Protein AF-A0A7V9JWS2-F1 (afdb_monomer_lite)

Radius of gyration: 17.16 Å; chains: 1; bounding box: 42×22×53 Å

pLDDT: mean 90.38, std 9.6, range [40.81, 97.94]

Structure (mmCIF, N/CA/C/O backbone):
data_AF-A0A7V9JWS2-F1
#
_entry.id   AF-A0A7V9JWS2-F1
#
loop_
_atom_site.group_PDB
_atom_site.id
_atom_site.type_symbol
_atom_site.label_atom_id
_atom_site.label_alt_id
_atom_site.label_comp_id
_atom_site.label_asym_id
_atom_site.label_entity_id
_atom_site.label_seq_id
_atom_site.pdbx_PDB_ins_code
_atom_site.Cartn_x
_atom_site.Cartn_y
_atom_site.Cartn_z
_atom_site.occupancy
_atom_site.B_iso_or_equiv
_atom_site.auth_seq_id
_atom_site.auth_comp_id
_atom_site.auth_asym_id
_atom_site.auth_atom_id
_atom_site.pdbx_PDB_model_num
ATOM 1 N N . MET A 1 1 ? -24.298 -7.849 21.332 1.00 43.19 1 MET A N 1
ATOM 2 C CA . MET A 1 1 ? -24.227 -8.763 20.167 1.00 43.19 1 MET A CA 1
ATOM 3 C C . MET A 1 1 ? -22.832 -9.394 20.109 1.00 43.19 1 MET A C 1
ATOM 5 O O . MET A 1 1 ? -21.898 -8.708 19.721 1.00 43.19 1 MET A O 1
ATOM 9 N N . PRO A 1 2 ? -22.657 -10.653 20.548 1.00 40.81 2 PRO A N 1
ATOM 10 C CA . PRO A 1 2 ? -21.345 -11.284 20.757 1.00 40.81 2 PRO A CA 1
ATOM 11 C C . PRO A 1 2 ? -20.728 -11.960 19.509 1.00 40.81 2 PRO A C 1
ATOM 13 O O . PRO A 1 2 ? -19.781 -12.727 19.641 1.00 40.81 2 PRO A O 1
ATOM 16 N N . HIS A 1 3 ? -21.230 -11.701 18.294 1.00 44.44 3 HIS A N 1
ATOM 17 C CA . HIS A 1 3 ? -20.898 -12.507 17.104 1.00 44.44 3 HIS A CA 1
ATOM 18 C C . HIS A 1 3 ? -19.602 -12.110 16.358 1.00 44.44 3 HIS A C 1
ATOM 20 O O . HIS A 1 3 ? -19.184 -12.823 15.457 1.00 44.44 3 HIS A O 1
ATOM 26 N N . ASN A 1 4 ? -18.923 -11.020 16.737 1.00 62.22 4 ASN A N 1
ATOM 27 C CA . ASN A 1 4 ? -17.862 -10.420 15.907 1.00 62.22 4 ASN A CA 1
ATOM 28 C C . ASN A 1 4 ? -16.445 -10.425 16.493 1.00 62.22 4 ASN A C 1
ATOM 30 O O . ASN A 1 4 ? -15.599 -9.660 16.030 1.00 62.22 4 ASN A O 1
ATOM 34 N N . LYS A 1 5 ? -16.147 -11.288 17.474 1.00 66.94 5 LYS A N 1
ATOM 35 C CA . LYS A 1 5 ? -14.806 -11.332 18.092 1.00 66.94 5 LYS A CA 1
ATOM 36 C C . LYS A 1 5 ? -13.660 -11.535 17.092 1.00 66.94 5 LYS A C 1
ATOM 38 O O . LYS A 1 5 ? -12.559 -11.117 17.416 1.00 66.94 5 LYS A O 1
ATOM 43 N N . PHE A 1 6 ? -13.939 -12.120 15.921 1.00 82.50 6 PHE A N 1
ATOM 44 C CA . PHE A 1 6 ? -12.941 -12.467 14.904 1.00 82.50 6 PHE A CA 1
ATOM 45 C C . PHE A 1 6 ? -12.894 -11.543 13.674 1.00 82.50 6 PHE A C 1
ATOM 47 O O . PHE A 1 6 ? -12.111 -11.788 12.757 1.00 82.50 6 PHE A O 1
ATOM 54 N N . ILE A 1 7 ? -13.728 -10.497 13.595 1.00 88.06 7 ILE A N 1
ATOM 55 C CA . ILE A 1 7 ? -13.794 -9.671 12.374 1.00 88.06 7 ILE A CA 1
ATOM 56 C C . ILE A 1 7 ? -12.475 -8.965 12.086 1.00 88.06 7 ILE A C 1
ATOM 58 O O . ILE A 1 7 ? 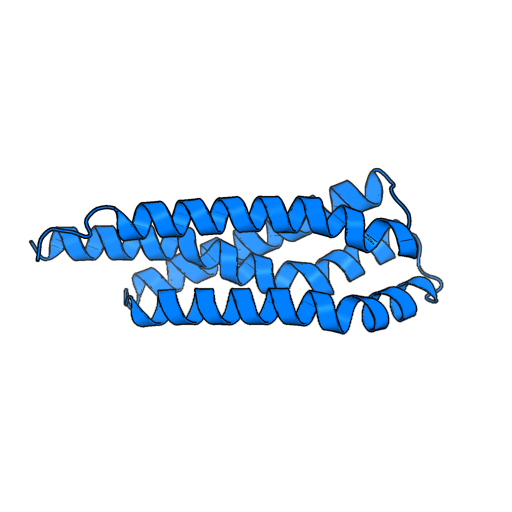-12.063 -8.892 10.928 1.00 88.06 7 ILE A O 1
ATOM 62 N N . LEU A 1 8 ? -11.819 -8.433 13.116 1.00 90.12 8 LEU A N 1
ATOM 63 C CA . LEU A 1 8 ? -10.563 -7.711 12.937 1.00 90.12 8 LEU A CA 1
ATOM 64 C C . LEU A 1 8 ? -9.455 -8.668 12.482 1.00 90.12 8 LEU A C 1
ATOM 66 O O . LEU A 1 8 ? -8.725 -8.332 11.555 1.00 90.12 8 LEU A O 1
ATOM 70 N N . GLU A 1 9 ? -9.376 -9.873 13.053 1.00 91.75 9 GLU A N 1
ATOM 71 C CA . GLU A 1 9 ? -8.423 -10.906 12.634 1.00 91.75 9 GLU A CA 1
ATOM 72 C C . GLU A 1 9 ? -8.646 -11.333 11.187 1.00 91.75 9 GLU A C 1
ATOM 74 O O . GLU A 1 9 ? -7.694 -11.366 10.411 1.00 91.75 9 GLU A O 1
ATOM 79 N N . ILE A 1 10 ? -9.897 -11.608 10.805 1.00 93.25 10 ILE A N 1
ATOM 80 C CA . ILE A 1 10 ? -10.243 -11.980 9.430 1.00 93.25 10 ILE A CA 1
ATOM 81 C C . ILE A 1 10 ? -9.898 -10.836 8.474 1.00 93.25 10 ILE A C 1
ATOM 83 O O . ILE A 1 10 ? -9.331 -11.075 7.413 1.00 93.25 10 ILE A O 1
ATOM 87 N N . THR A 1 11 ? -10.179 -9.589 8.855 1.00 93.12 11 THR A N 1
ATOM 88 C CA . THR A 1 11 ? -9.862 -8.412 8.034 1.00 93.12 11 THR A CA 1
ATOM 89 C C . THR A 1 11 ? -8.358 -8.283 7.806 1.00 93.12 11 THR A C 1
ATOM 91 O O . THR A 1 11 ? -7.925 -8.137 6.667 1.00 93.12 11 THR A O 1
ATOM 94 N N . VAL A 1 12 ? -7.548 -8.384 8.866 1.00 94.62 12 VAL A N 1
ATOM 95 C CA . VAL A 1 12 ? -6.081 -8.317 8.759 1.00 94.62 12 VAL A CA 1
ATOM 96 C C . VAL A 1 12 ? -5.542 -9.481 7.931 1.00 94.62 12 VAL A C 1
ATOM 98 O O . VAL A 1 12 ? -4.685 -9.271 7.076 1.00 94.62 12 VAL A O 1
ATOM 101 N N . PHE A 1 13 ? -6.073 -10.690 8.131 1.00 95.62 13 PHE A N 1
ATOM 102 C CA . PHE A 1 13 ? -5.693 -11.869 7.358 1.00 95.62 13 PHE A CA 1
ATOM 103 C C . PHE A 1 13 ? -5.981 -11.689 5.862 1.00 95.62 13 PHE A C 1
ATOM 105 O O . PHE A 1 13 ? -5.097 -11.900 5.034 1.00 95.62 13 PHE A O 1
ATOM 112 N N . VAL A 1 14 ? -7.189 -11.236 5.511 1.00 96.12 14 VAL A N 1
ATOM 113 C CA . VAL A 1 14 ? -7.581 -10.978 4.119 1.00 96.12 14 VAL A CA 1
ATOM 114 C C . VAL A 1 14 ? -6.737 -9.858 3.515 1.00 96.12 14 VAL A C 1
ATOM 116 O O . VAL A 1 14 ? -6.245 -10.017 2.403 1.00 96.12 14 VAL A O 1
ATOM 119 N N . CYS A 1 15 ? -6.498 -8.756 4.231 1.00 95.25 15 CYS A N 1
ATOM 120 C CA . CYS A 1 15 ? -5.617 -7.690 3.749 1.00 95.25 15 CYS A CA 1
ATOM 121 C C . CYS A 1 15 ? -4.181 -8.182 3.519 1.00 95.25 15 CYS A C 1
ATOM 123 O O . CYS A 1 15 ? -3.591 -7.844 2.497 1.00 95.25 15 CYS A O 1
ATOM 125 N N . GLY A 1 16 ? -3.639 -9.024 4.403 1.00 95.31 16 GLY A N 1
ATOM 126 C CA . GLY A 1 16 ? -2.330 -9.652 4.207 1.00 95.31 16 GLY A CA 1
ATOM 127 C C . GLY A 1 16 ? -2.290 -10.556 2.970 1.00 95.31 16 GLY A C 1
ATOM 128 O O . GLY A 1 16 ? -1.372 -10.453 2.158 1.00 95.31 16 GLY A O 1
ATOM 129 N N . ALA A 1 17 ? -3.319 -11.383 2.769 1.00 96.69 17 ALA A N 1
ATOM 130 C CA . ALA A 1 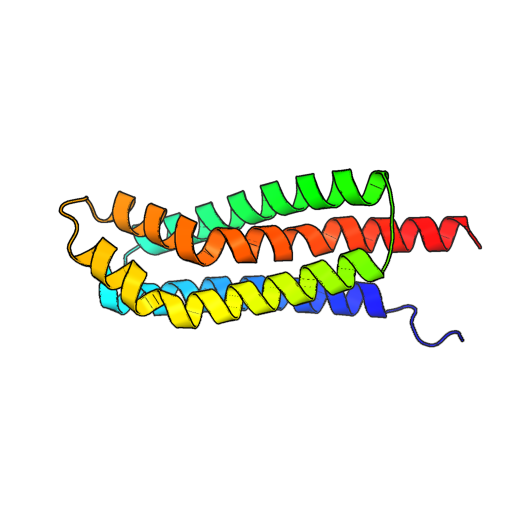17 ? -3.449 -12.207 1.568 1.00 96.69 17 ALA A CA 1
ATOM 131 C C . ALA A 1 17 ? -3.547 -11.352 0.291 1.00 96.69 17 ALA A C 1
ATOM 133 O O . ALA A 1 17 ? -2.912 -11.668 -0.714 1.00 96.69 17 ALA A O 1
ATOM 134 N N . LEU A 1 18 ? -4.288 -10.239 0.335 1.00 96.19 18 LEU A N 1
ATOM 135 C CA . LEU A 1 18 ? -4.397 -9.296 -0.779 1.00 96.19 18 LEU A CA 1
ATOM 136 C C . LEU A 1 18 ? -3.051 -8.663 -1.132 1.00 96.19 18 LEU A C 1
ATOM 138 O O . LEU A 1 18 ? -2.746 -8.561 -2.315 1.00 96.19 18 LEU A O 1
ATOM 142 N N . VAL A 1 19 ? -2.233 -8.284 -0.145 1.00 96.12 19 VAL A N 1
ATOM 143 C CA . VAL A 1 19 ? -0.873 -7.768 -0.389 1.00 96.12 19 VAL A CA 1
ATOM 144 C C . VAL A 1 19 ? -0.033 -8.798 -1.143 1.00 96.12 19 VAL A C 1
ATOM 146 O O . VAL A 1 19 ? 0.585 -8.456 -2.148 1.00 96.12 19 VAL A O 1
ATOM 149 N N . MET A 1 20 ? -0.061 -10.063 -0.717 1.00 96.44 20 MET A N 1
ATOM 150 C CA . MET A 1 20 ? 0.690 -11.135 -1.378 1.00 96.44 20 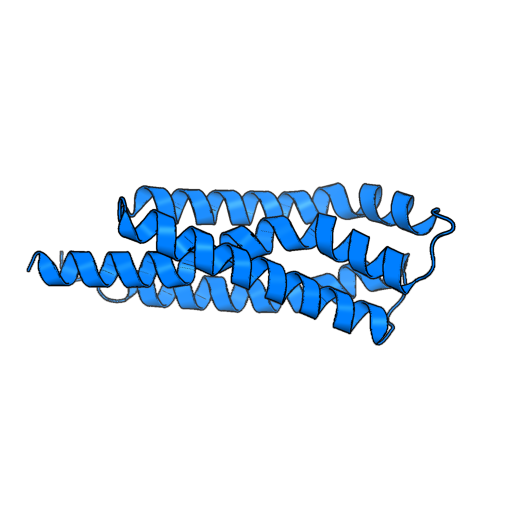MET A CA 1
ATOM 151 C C . MET A 1 20 ? 0.194 -11.390 -2.811 1.00 96.44 20 MET A C 1
ATOM 153 O O . MET A 1 20 ? 0.991 -11.534 -3.738 1.00 96.44 20 MET A O 1
ATOM 157 N N . ILE A 1 21 ? -1.125 -11.406 -3.025 1.00 96.06 21 ILE A N 1
ATOM 158 C CA . ILE A 1 21 ? -1.713 -11.530 -4.368 1.00 96.06 21 ILE A CA 1
ATOM 159 C C . ILE A 1 21 ? -1.298 -10.344 -5.242 1.00 96.06 21 ILE A C 1
ATOM 161 O O . ILE A 1 21 ? -0.960 -10.529 -6.414 1.00 96.06 21 ILE A O 1
ATOM 165 N N . TYR A 1 22 ? -1.311 -9.135 -4.683 1.00 94.88 22 TYR A N 1
ATOM 166 C CA . TYR A 1 22 ? -0.960 -7.908 -5.385 1.00 94.88 22 TYR A CA 1
ATOM 167 C C . TYR A 1 22 ? 0.511 -7.898 -5.805 1.00 94.88 22 TYR A C 1
ATOM 169 O O . TYR A 1 22 ? 0.821 -7.564 -6.946 1.00 94.88 22 TYR A O 1
ATOM 177 N N . GLU A 1 23 ? 1.402 -8.362 -4.932 1.00 94.19 23 GLU A N 1
ATOM 178 C CA . GLU A 1 23 ? 2.824 -8.540 -5.214 1.00 94.19 23 GLU A CA 1
ATOM 179 C C . GLU A 1 23 ? 3.065 -9.539 -6.356 1.00 94.19 23 GLU A C 1
ATOM 181 O O . GLU A 1 23 ? 3.695 -9.204 -7.362 1.00 94.19 23 GLU A O 1
ATOM 186 N N . ILE A 1 24 ? 2.501 -10.748 -6.259 1.00 93.44 24 ILE A N 1
ATOM 187 C CA . ILE A 1 24 ? 2.683 -11.797 -7.276 1.00 93.44 24 ILE A CA 1
ATOM 188 C C . ILE A 1 24 ? 2.089 -11.359 -8.619 1.00 93.44 24 ILE A C 1
ATOM 190 O O . ILE A 1 24 ? 2.714 -11.531 -9.668 1.00 93.44 24 ILE A O 1
ATOM 194 N N . THR A 1 25 ? 0.901 -10.753 -8.605 1.00 93.69 25 THR A N 1
ATOM 195 C CA . THR A 1 25 ? 0.246 -10.251 -9.821 1.00 93.69 25 THR A CA 1
ATOM 196 C C . THR A 1 25 ? 1.021 -9.081 -10.421 1.00 93.69 25 THR A C 1
ATOM 198 O O . THR A 1 25 ? 1.141 -8.986 -11.641 1.00 93.69 25 THR A O 1
ATOM 201 N N . GLY A 1 26 ? 1.616 -8.230 -9.584 1.00 91.56 26 GLY A N 1
ATOM 202 C CA . GLY A 1 26 ? 2.419 -7.093 -10.014 1.00 91.56 26 GLY A CA 1
ATOM 203 C C . GLY A 1 26 ? 3.603 -7.477 -10.885 1.00 91.56 26 GLY A C 1
ATOM 204 O O . GLY A 1 26 ? 3.822 -6.872 -11.933 1.00 91.56 26 GLY A O 1
ATOM 205 N N . THR A 1 27 ? 4.307 -8.553 -10.528 1.00 89.88 27 THR A N 1
ATOM 206 C CA . THR A 1 27 ? 5.410 -9.069 -11.358 1.00 89.88 27 THR A CA 1
ATOM 207 C C . THR A 1 27 ? 4.940 -9.476 -12.755 1.00 89.88 27 THR A C 1
ATOM 209 O O . THR A 1 27 ? 5.599 -9.178 -13.751 1.00 89.88 27 THR A O 1
ATOM 212 N N . ARG A 1 28 ? 3.756 -10.094 -12.846 1.00 90.31 28 ARG A N 1
ATOM 213 C CA . ARG A 1 28 ? 3.150 -10.510 -14.116 1.00 90.31 28 ARG A CA 1
ATOM 214 C C . ARG A 1 28 ? 2.666 -9.324 -14.943 1.00 90.31 28 ARG A C 1
ATOM 216 O O . ARG A 1 28 ? 2.755 -9.380 -16.163 1.00 90.31 28 ARG A O 1
ATOM 223 N N . LEU A 1 29 ? 2.192 -8.261 -14.292 1.00 90.69 29 LEU A N 1
ATOM 224 C CA . LEU A 1 29 ? 1.794 -7.014 -14.952 1.00 90.69 29 LEU A CA 1
ATOM 225 C C . LEU A 1 29 ? 2.996 -6.269 -15.551 1.00 90.69 29 LEU A C 1
ATOM 227 O O . LEU A 1 29 ? 2.873 -5.681 -16.620 1.00 90.69 29 LEU A O 1
ATOM 231 N N . LEU A 1 30 ? 4.157 -6.314 -14.891 1.00 88.88 30 LEU A N 1
ATOM 232 C CA . LEU A 1 30 ? 5.384 -5.654 -15.356 1.00 88.88 30 LEU A CA 1
ATOM 233 C C . LEU A 1 30 ? 6.101 -6.436 -16.467 1.00 88.88 30 LEU A C 1
ATOM 235 O O . LEU A 1 30 ? 6.682 -5.830 -17.369 1.00 88.88 30 LEU A O 1
ATOM 239 N N . SER A 1 31 ? 6.033 -7.770 -16.431 1.00 88.31 31 SER A N 1
ATOM 240 C CA . SER A 1 31 ? 6.739 -8.655 -17.365 1.00 88.31 31 SER A CA 1
ATOM 241 C C . SER A 1 31 ? 6.594 -8.307 -18.858 1.00 88.31 31 SER A C 1
ATOM 243 O O . SER A 1 31 ? 7.614 -8.360 -19.543 1.00 88.31 31 SER A O 1
ATOM 245 N N . PRO A 1 32 ? 5.409 -7.977 -19.412 1.00 87.06 32 PRO A N 1
ATOM 246 C CA . PRO A 1 32 ? 5.293 -7.684 -20.844 1.00 87.06 32 PRO A CA 1
ATOM 247 C C . PRO A 1 32 ? 5.935 -6.356 -21.278 1.00 87.06 32 PRO A C 1
ATOM 249 O O . PRO A 1 32 ? 6.258 -6.216 -22.452 1.00 87.06 32 PRO A O 1
ATOM 252 N N . TYR A 1 33 ? 6.149 -5.400 -20.368 1.00 86.94 33 TYR A N 1
ATOM 253 C CA . TYR A 1 33 ? 6.676 -4.068 -20.713 1.00 86.94 33 TYR A CA 1
ATOM 254 C C . TYR A 1 33 ? 8.181 -3.949 -20.499 1.00 86.94 33 TYR A C 1
ATOM 256 O O . TYR A 1 33 ? 8.883 -3.338 -21.298 1.00 86.94 33 TYR A O 1
ATOM 264 N N . ILE A 1 34 ? 8.676 -4.510 -19.396 1.00 84.06 34 ILE A N 1
ATOM 265 C CA . ILE A 1 34 ? 10.074 -4.369 -18.968 1.00 84.06 34 ILE A CA 1
ATOM 266 C C . ILE A 1 34 ? 10.783 -5.720 -18.786 1.00 84.06 34 ILE A C 1
ATOM 268 O O . ILE A 1 34 ? 11.971 -5.756 -18.482 1.00 84.06 34 ILE A O 1
ATOM 272 N N . GLY A 1 35 ? 10.093 -6.840 -19.020 1.00 83.75 35 GLY A N 1
ATOM 273 C CA . GLY A 1 35 ? 10.646 -8.190 -18.904 1.00 83.75 35 GLY A CA 1
ATOM 274 C C . GLY A 1 35 ? 10.545 -8.796 -17.500 1.00 83.75 35 GLY A C 1
ATOM 275 O O . GLY A 1 35 ? 10.210 -8.130 -16.521 1.00 83.75 35 GLY A O 1
ATOM 276 N N . ALA A 1 36 ? 10.852 -10.092 -17.402 1.00 82.69 36 ALA A N 1
ATOM 277 C CA . ALA A 1 36 ? 10.865 -10.861 -16.155 1.00 82.69 36 ALA A CA 1
ATOM 278 C C . ALA A 1 36 ? 12.306 -11.131 -15.692 1.00 82.69 36 ALA A C 1
ATOM 280 O O . ALA A 1 36 ? 12.809 -12.247 -15.796 1.00 82.69 36 ALA A O 1
ATOM 281 N N . SER A 1 37 ? 12.988 -10.090 -15.211 1.00 87.94 37 SER A N 1
ATOM 282 C CA . SER A 1 37 ? 14.344 -10.207 -14.657 1.00 87.94 37 SER A CA 1
ATOM 283 C C . SER A 1 37 ? 14.331 -10.233 -13.126 1.00 87.94 37 SER A C 1
ATOM 285 O O . SER A 1 37 ? 13.408 -9.711 -12.495 1.00 87.94 37 SER A O 1
ATOM 287 N N . THR A 1 38 ? 15.382 -10.787 -12.515 1.00 89.12 38 THR A N 1
ATOM 288 C CA . THR A 1 38 ? 15.571 -10.777 -11.055 1.00 89.12 38 THR A CA 1
ATOM 289 C C . THR A 1 38 ? 15.555 -9.355 -10.497 1.00 89.12 38 THR A C 1
ATOM 291 O O . THR A 1 38 ? 14.971 -9.138 -9.442 1.00 89.12 38 THR A O 1
ATOM 294 N N . TYR A 1 39 ? 16.084 -8.378 -11.242 1.00 89.31 39 TYR A N 1
ATOM 295 C CA . TYR A 1 39 ? 16.039 -6.954 -10.889 1.00 89.31 39 TYR A CA 1
ATOM 296 C C . TYR A 1 39 ? 14.61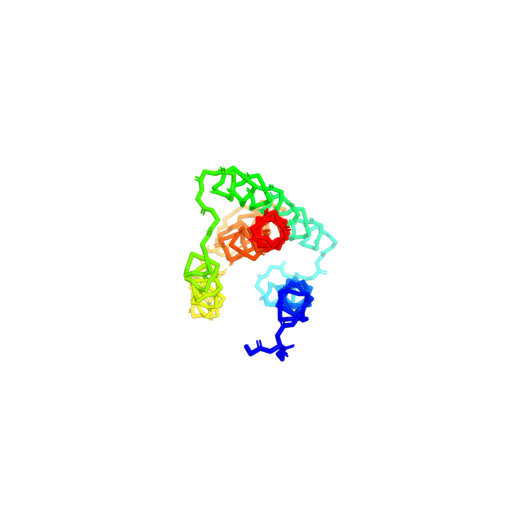6 -6.399 -10.765 1.00 89.31 39 TYR A C 1
ATOM 298 O O . TYR A 1 39 ? 14.337 -5.602 -9.869 1.00 89.31 39 TYR A O 1
ATOM 306 N N . VAL A 1 40 ? 13.699 -6.823 -11.641 1.00 91.00 40 VAL A N 1
ATOM 307 C CA . VAL A 1 40 ? 12.298 -6.375 -11.605 1.00 91.00 40 VAL A CA 1
ATOM 308 C C . VAL A 1 40 ? 11.620 -6.925 -10.358 1.00 91.00 40 VAL A C 1
ATOM 310 O O . VAL A 1 40 ? 10.921 -6.199 -9.652 1.00 91.00 40 VAL A O 1
ATOM 313 N N . TRP A 1 41 ? 11.869 -8.202 -10.063 1.00 92.31 41 TRP A N 1
ATOM 314 C CA . TRP A 1 41 ? 11.264 -8.864 -8.918 1.00 92.31 41 TRP A CA 1
ATOM 315 C C . TRP A 1 41 ? 11.764 -8.288 -7.591 1.00 92.31 41 TRP A C 1
ATOM 317 O O . TRP A 1 41 ? 10.954 -7.939 -6.736 1.00 92.31 41 TRP A O 1
ATOM 327 N N . THR A 1 42 ? 13.079 -8.098 -7.444 1.00 93.25 42 THR A N 1
ATOM 328 C CA . THR A 1 42 ? 13.669 -7.514 -6.231 1.00 93.25 42 THR A CA 1
ATOM 329 C C . THR A 1 42 ? 13.267 -6.055 -6.039 1.00 93.25 42 THR A C 1
ATOM 331 O O . THR A 1 42 ? 12.972 -5.661 -4.912 1.00 93.25 42 THR A O 1
ATOM 334 N N . SER A 1 43 ? 13.184 -5.267 -7.119 1.00 93.88 43 SER A N 1
ATOM 335 C CA . SER A 1 43 ? 12.692 -3.884 -7.055 1.00 93.88 43 SER A CA 1
ATOM 336 C C . SER A 1 43 ? 11.248 -3.830 -6.562 1.00 93.88 43 SER A C 1
ATOM 338 O O . SER A 1 43 ? 10.924 -3.028 -5.690 1.00 93.88 43 SER A O 1
ATOM 340 N N . LEU A 1 44 ? 10.382 -4.704 -7.083 1.00 94.81 44 LEU A N 1
ATOM 341 C CA . LEU A 1 44 ? 8.972 -4.739 -6.709 1.00 94.81 44 LEU A CA 1
ATOM 342 C C . LEU A 1 44 ? 8.779 -5.150 -5.244 1.00 94.81 44 LEU A C 1
ATOM 344 O O . LEU A 1 44 ? 8.088 -4.443 -4.511 1.00 94.81 44 LEU A O 1
ATOM 348 N N . ILE A 1 45 ? 9.446 -6.221 -4.799 1.00 95.25 45 ILE A N 1
ATOM 349 C CA . ILE A 1 45 ? 9.425 -6.656 -3.392 1.00 95.25 45 ILE A CA 1
ATOM 350 C C . ILE A 1 45 ? 9.939 -5.525 -2.491 1.00 95.25 45 ILE A C 1
ATOM 352 O O . ILE A 1 45 ? 9.292 -5.155 -1.513 1.00 95.25 45 ILE A O 1
ATOM 356 N N . GLY A 1 46 ? 11.086 -4.927 -2.836 1.00 96.56 46 GLY A N 1
ATOM 357 C CA . GLY A 1 46 ? 11.700 -3.856 -2.052 1.00 96.56 46 GLY A CA 1
ATOM 358 C C . GLY A 1 46 ? 10.784 -2.642 -1.891 1.00 96.56 46 GLY A C 1
ATOM 359 O O . GLY A 1 46 ? 10.625 -2.125 -0.786 1.00 96.56 46 GLY A O 1
ATOM 360 N N . VAL A 1 47 ? 10.122 -2.227 -2.972 1.00 97.19 47 VAL A N 1
ATOM 361 C CA . VAL A 1 47 ? 9.149 -1.130 -2.943 1.00 97.19 47 VAL A CA 1
ATOM 362 C C . VAL A 1 47 ? 7.921 -1.488 -2.111 1.00 97.19 47 VAL A C 1
ATOM 364 O O . VAL A 1 47 ? 7.482 -0.664 -1.311 1.00 97.19 47 VAL A O 1
ATOM 367 N N . ILE A 1 48 ? 7.367 -2.694 -2.261 1.00 96.81 48 ILE A N 1
ATOM 368 C CA . ILE A 1 48 ? 6.197 -3.122 -1.485 1.00 96.81 48 ILE A CA 1
ATOM 369 C C . ILE A 1 48 ? 6.539 -3.173 0.004 1.00 96.81 48 ILE A C 1
ATOM 371 O O . ILE A 1 48 ? 5.790 -2.628 0.808 1.00 96.81 48 ILE A O 1
ATOM 375 N N . LEU A 1 49 ? 7.687 -3.733 0.387 1.00 97.31 49 LEU A N 1
ATOM 376 C CA . LEU A 1 49 ? 8.132 -3.763 1.781 1.00 97.31 49 LEU A CA 1
ATOM 377 C C . LEU A 1 49 ? 8.364 -2.356 2.349 1.00 97.31 49 LEU A C 1
ATOM 379 O O . LEU A 1 49 ? 7.939 -2.070 3.470 1.00 97.31 49 LEU A O 1
ATOM 383 N N . ALA A 1 50 ? 8.985 -1.457 1.580 1.00 97.94 50 ALA A N 1
ATOM 384 C CA . ALA A 1 50 ? 9.171 -0.065 1.986 1.00 97.94 50 ALA A CA 1
ATOM 385 C C . ALA A 1 50 ? 7.825 0.660 2.165 1.00 97.94 50 ALA A C 1
ATOM 387 O O . ALA A 1 50 ? 7.613 1.350 3.164 1.00 97.94 50 ALA A O 1
ATOM 388 N N . ALA A 1 51 ? 6.890 0.454 1.235 1.00 97.56 51 ALA A N 1
ATOM 389 C CA . ALA A 1 51 ? 5.534 0.985 1.297 1.00 97.56 51 ALA A CA 1
ATOM 390 C C . ALA A 1 51 ? 4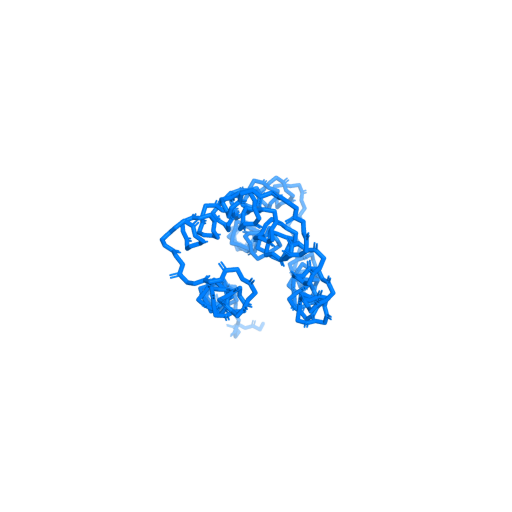.761 0.445 2.510 1.00 97.56 51 ALA A C 1
ATOM 392 O O . ALA A 1 51 ? 4.145 1.220 3.239 1.00 97.56 51 ALA A O 1
ATOM 393 N N . LEU A 1 52 ? 4.836 -0.861 2.776 1.00 97.44 52 LEU A N 1
ATOM 394 C CA . LEU A 1 52 ? 4.227 -1.482 3.952 1.00 97.44 52 LEU A CA 1
ATOM 395 C C . LEU A 1 52 ? 4.813 -0.917 5.243 1.00 97.44 52 LEU A C 1
ATOM 397 O O . LEU A 1 52 ? 4.053 -0.582 6.141 1.00 97.44 52 LEU A O 1
ATOM 401 N N . SER A 1 53 ? 6.136 -0.752 5.326 1.00 97.81 53 SER A N 1
ATOM 402 C CA . SER A 1 53 ? 6.807 -0.143 6.483 1.00 97.81 53 SER A CA 1
ATOM 403 C C . SER A 1 53 ? 6.290 1.273 6.760 1.00 97.81 53 SER A C 1
ATOM 405 O O . SER A 1 53 ? 5.922 1.606 7.891 1.00 97.81 53 SER A O 1
ATOM 407 N N . LEU A 1 54 ? 6.159 2.088 5.709 1.00 97.69 54 LEU A N 1
ATOM 408 C CA . LEU A 1 54 ? 5.564 3.420 5.800 1.00 97.69 54 LEU A CA 1
ATOM 409 C C . LEU A 1 54 ? 4.094 3.345 6.245 1.00 97.69 54 LEU A C 1
ATOM 411 O O . LEU A 1 54 ? 3.676 4.091 7.133 1.00 97.69 54 LEU A O 1
ATOM 415 N N . GLY A 1 55 ? 3.327 2.410 5.683 1.00 96.69 55 GLY A N 1
ATOM 416 C CA . GLY A 1 55 ? 1.953 2.114 6.082 1.00 96.69 55 GLY A CA 1
ATOM 417 C C . GLY A 1 55 ? 1.836 1.729 7.555 1.00 96.69 55 GLY A C 1
ATOM 418 O O . GLY A 1 55 ? 0.981 2.265 8.256 1.00 96.69 55 GLY A O 1
ATOM 419 N N . TYR A 1 56 ? 2.731 0.877 8.059 1.00 96.19 56 TYR A N 1
ATOM 420 C CA . TYR A 1 56 ? 2.759 0.456 9.457 1.00 96.19 56 TYR A CA 1
ATOM 421 C C . TYR A 1 56 ? 3.012 1.631 10.396 1.00 96.19 56 TYR A C 1
ATOM 423 O O . TYR A 1 56 ? 2.319 1.785 11.403 1.00 96.19 56 TYR A O 1
ATOM 431 N N . TRP A 1 57 ? 3.963 2.495 10.045 1.00 96.31 57 TRP A N 1
ATOM 432 C CA . TRP A 1 57 ? 4.261 3.690 10.824 1.00 96.31 57 TRP A CA 1
ATOM 433 C C . TRP A 1 57 ? 3.078 4.668 10.865 1.00 96.31 57 TRP A C 1
ATOM 435 O O . TRP A 1 57 ? 2.690 5.126 11.944 1.00 96.31 57 TRP A O 1
ATOM 445 N N . LEU A 1 58 ? 2.459 4.956 9.714 1.00 95.38 58 LEU A N 1
ATOM 446 C CA . LEU A 1 58 ? 1.280 5.826 9.641 1.00 95.38 58 LEU A CA 1
ATOM 447 C C . LEU A 1 58 ? 0.076 5.223 10.374 1.00 95.38 58 LEU A C 1
ATOM 449 O O . LEU A 1 58 ? -0.607 5.928 11.120 1.00 95.38 58 LEU A O 1
ATOM 453 N N . GLY A 1 59 ? -0.151 3.922 10.188 1.00 93.31 59 GLY A N 1
ATOM 454 C CA . GLY A 1 59 ? -1.197 3.139 10.837 1.00 93.31 59 GLY A CA 1
ATOM 455 C C . GLY A 1 59 ? -1.096 3.201 12.347 1.00 93.31 59 GLY A C 1
ATOM 456 O O . GLY A 1 59 ? -2.052 3.613 12.998 1.00 93.31 59 GLY A O 1
ATOM 457 N N . GLY A 1 60 ? 0.078 2.889 12.902 1.00 93.00 60 GLY A N 1
ATOM 458 C CA . GLY A 1 60 ? 0.326 2.971 14.341 1.00 93.00 60 GLY A CA 1
ATOM 459 C C . GLY A 1 60 ? 0.123 4.386 14.885 1.00 93.00 60 GLY A C 1
ATOM 460 O O . GLY A 1 60 ? -0.656 4.588 15.815 1.00 93.00 60 GLY A O 1
ATOM 461 N N . LYS A 1 61 ? 0.725 5.393 14.238 1.00 93.25 61 LYS A N 1
ATOM 462 C CA . LYS A 1 61 ? 0.645 6.792 14.687 1.00 93.25 61 LYS A CA 1
ATOM 463 C C . LYS A 1 61 ? -0.782 7.348 14.687 1.00 93.25 61 LYS A C 1
ATOM 465 O O . LYS A 1 61 ? -1.132 8.146 15.558 1.00 93.25 61 LYS A O 1
ATOM 470 N N . ILE A 1 62 ? -1.603 6.988 13.698 1.00 91.75 62 ILE A N 1
ATOM 471 C CA . ILE A 1 62 ? -3.001 7.442 13.617 1.00 91.75 62 ILE A CA 1
ATOM 472 C C . ILE A 1 62 ? -3.883 6.635 14.576 1.00 91.75 62 ILE A C 1
ATOM 474 O O . ILE A 1 62 ? -4.765 7.213 15.220 1.00 91.75 62 ILE A O 1
ATOM 478 N N . ALA A 1 63 ? -3.619 5.336 14.724 1.00 89.69 63 ALA A N 1
ATOM 479 C CA . ALA A 1 63 ? -4.322 4.478 15.669 1.00 89.69 63 ALA A CA 1
ATOM 480 C C . ALA A 1 63 ? -4.146 4.936 17.121 1.00 89.69 63 ALA A C 1
ATOM 482 O O . ALA A 1 63 ? -5.111 4.918 17.880 1.00 89.69 63 ALA A O 1
ATOM 483 N N . ASP A 1 64 ? -2.952 5.410 17.484 1.00 88.12 64 ASP A N 1
ATOM 484 C CA . ASP A 1 64 ? -2.663 5.936 18.821 1.00 88.12 64 ASP A CA 1
ATOM 485 C C . ASP A 1 64 ? -3.469 7.196 19.158 1.00 88.12 64 ASP A C 1
ATOM 487 O O . ASP A 1 64 ? -3.790 7.434 20.318 1.00 88.12 64 ASP A O 1
ATOM 491 N N . LYS A 1 65 ? -3.811 8.015 18.154 1.00 86.50 65 LYS A N 1
ATOM 492 C CA . LYS A 1 65 ? -4.567 9.255 18.373 1.00 86.50 65 LYS A CA 1
ATOM 493 C C . LYS A 1 65 ? -6.069 9.022 18.474 1.00 86.50 65 LYS A C 1
ATOM 495 O O . LYS A 1 65 ? -6.718 9.633 19.318 1.00 86.50 65 LYS A O 1
ATOM 500 N N . LYS A 1 66 ? -6.637 8.247 17.543 1.00 81.38 66 LYS A N 1
ATOM 501 C CA . LYS A 1 66 ? -8.089 8.032 17.419 1.00 81.38 66 LYS A CA 1
ATOM 502 C C . LYS A 1 66 ? -8.378 6.647 16.825 1.00 81.38 66 LYS A C 1
ATOM 504 O O . LYS A 1 66 ? -8.521 6.545 15.601 1.00 81.38 66 LYS A O 1
ATOM 509 N N . PRO A 1 67 ? -8.495 5.595 17.651 1.00 82.94 67 PRO A N 1
ATOM 510 C CA . PRO A 1 67 ? -8.930 4.286 17.181 1.00 82.94 67 PRO A CA 1
ATOM 511 C C . PRO A 1 67 ? -10.427 4.344 16.825 1.00 82.94 67 PRO A C 1
ATOM 513 O O . PRO A 1 67 ? -11.283 4.521 17.685 1.00 82.94 67 PRO A O 1
ATOM 516 N N . ASN A 1 68 ? -10.761 4.249 15.535 1.00 89.06 68 ASN A N 1
ATOM 517 C CA . ASN A 1 68 ? -12.135 4.275 15.032 1.00 89.06 68 ASN A CA 1
ATOM 518 C C . ASN A 1 68 ? -12.319 3.323 13.840 1.00 89.06 68 ASN A C 1
ATOM 520 O O . ASN A 1 68 ? -11.634 3.429 12.823 1.00 89.06 68 ASN A O 1
ATOM 524 N N . ILE A 1 69 ? -13.313 2.438 13.927 1.00 88.56 69 ILE A N 1
ATOM 525 C CA . ILE A 1 69 ? -13.631 1.462 12.877 1.00 88.56 69 ILE A CA 1
ATOM 526 C C . ILE A 1 69 ? -13.936 2.107 11.513 1.00 88.56 69 ILE A C 1
ATOM 528 O O . ILE A 1 69 ? -13.618 1.534 10.474 1.00 88.56 69 ILE A O 1
ATOM 532 N N . LYS A 1 70 ? -14.488 3.330 11.492 1.00 90.88 70 LYS A N 1
ATOM 533 C CA . LYS A 1 70 ? -14.783 4.067 10.252 1.00 90.88 70 LYS A CA 1
ATOM 534 C C . LYS A 1 70 ? -13.516 4.436 9.480 1.00 90.88 70 LYS A C 1
ATOM 536 O O . LYS A 1 70 ? -13.534 4.435 8.254 1.00 90.88 70 LYS A O 1
ATOM 541 N N . ILE A 1 71 ? -12.423 4.736 10.186 1.00 92.06 71 ILE A N 1
ATOM 542 C CA . ILE A 1 71 ? -11.132 5.046 9.557 1.00 92.06 71 ILE A CA 1
ATOM 543 C C . ILE A 1 71 ? -10.572 3.780 8.912 1.00 92.06 71 ILE A C 1
ATOM 545 O O . ILE A 1 71 ? -10.186 3.827 7.750 1.00 92.06 71 ILE A O 1
ATOM 549 N N . LEU A 1 72 ? -10.615 2.644 9.619 1.00 92.56 72 LEU A N 1
ATOM 550 C CA . LEU A 1 72 ? -10.194 1.351 9.071 1.00 92.56 72 LEU A CA 1
ATOM 551 C C . LEU A 1 72 ? -10.964 1.008 7.785 1.00 92.56 72 LEU A C 1
ATOM 553 O O . LEU A 1 72 ? -10.355 0.699 6.765 1.00 92.56 72 LEU A O 1
ATOM 557 N N . ALA A 1 73 ? -12.296 1.122 7.817 1.00 93.69 73 ALA A N 1
ATOM 558 C CA . ALA A 1 73 ? -13.143 0.849 6.658 1.00 93.69 73 ALA A CA 1
ATOM 559 C C . ALA A 1 73 ? -12.842 1.789 5.476 1.00 93.69 73 ALA A C 1
ATOM 561 O O . ALA A 1 73 ? -12.745 1.334 4.339 1.00 93.69 73 ALA A O 1
ATOM 562 N N . SER A 1 74 ? -12.642 3.085 5.743 1.00 94.56 74 SER A N 1
ATOM 563 C CA . SER A 1 74 ? -12.276 4.070 4.718 1.00 94.56 74 SER A CA 1
ATOM 564 C C . SER A 1 74 ? -10.917 3.764 4.082 1.00 94.56 74 SER A C 1
ATOM 566 O O . SER A 1 74 ? -10.782 3.814 2.863 1.00 94.56 74 SER A O 1
ATOM 568 N N . VAL A 1 75 ? -9.919 3.374 4.883 1.00 95.19 75 VAL A N 1
ATOM 569 C CA . VAL A 1 75 ? -8.588 3.002 4.378 1.00 95.19 75 VAL A CA 1
ATOM 570 C C . VAL A 1 75 ? -8.657 1.766 3.485 1.00 95.19 75 VAL A C 1
ATOM 572 O O . VAL A 1 75 ? -8.057 1.772 2.415 1.00 95.19 75 VAL A O 1
ATOM 575 N N . ILE A 1 76 ? -9.422 0.740 3.868 1.00 95.81 76 ILE A N 1
ATOM 576 C CA . ILE A 1 76 ? -9.615 -0.460 3.037 1.00 95.81 76 ILE A CA 1
ATOM 577 C C . ILE A 1 76 ? -10.334 -0.104 1.730 1.00 95.81 76 ILE A C 1
ATOM 579 O O . ILE A 1 76 ? -9.937 -0.569 0.661 1.00 95.81 76 ILE A O 1
ATOM 583 N N . PHE A 1 77 ? -11.357 0.751 1.793 1.00 97.00 77 PHE A N 1
ATOM 584 C CA . PHE A 1 77 ? -12.073 1.218 0.607 1.00 97.00 77 PHE A CA 1
ATOM 585 C C . PHE A 1 77 ? -11.151 1.986 -0.351 1.00 97.00 77 PHE A C 1
ATOM 587 O O . PHE A 1 77 ? -11.124 1.705 -1.549 1.00 97.00 77 PHE A O 1
ATOM 594 N N . LEU A 1 78 ? -10.337 2.903 0.179 1.00 97.00 78 LEU A N 1
ATOM 595 C CA . LEU A 1 78 ? -9.337 3.636 -0.596 1.00 97.00 78 LEU A CA 1
ATOM 596 C C . LEU A 1 78 ? -8.257 2.709 -1.163 1.00 97.00 78 LEU A C 1
ATOM 598 O O . LEU A 1 78 ? -7.874 2.876 -2.316 1.00 97.00 78 LEU A O 1
ATOM 602 N N . ALA A 1 79 ? -7.803 1.709 -0.403 1.00 96.00 79 ALA A N 1
ATOM 603 C CA . ALA A 1 79 ? -6.845 0.715 -0.881 1.00 96.00 79 ALA A CA 1
ATOM 604 C C . ALA A 1 79 ? -7.401 -0.059 -2.084 1.00 96.00 79 ALA A C 1
ATOM 606 O O . ALA A 1 79 ? -6.729 -0.158 -3.107 1.00 96.00 79 ALA A O 1
ATOM 607 N N . GLY A 1 80 ? -8.648 -0.536 -2.005 1.00 96.00 80 GLY A N 1
ATOM 608 C CA . GLY A 1 80 ? -9.322 -1.189 -3.130 1.00 96.00 80 GLY A CA 1
ATOM 609 C C . GLY A 1 80 ? -9.481 -0.265 -4.343 1.00 96.00 80 GLY A C 1
ATOM 610 O O . GLY A 1 80 ? -9.240 -0.682 -5.476 1.00 96.00 80 GLY A O 1
ATOM 611 N N . GLY A 1 81 ? -9.810 1.009 -4.106 1.00 96.88 81 GLY A N 1
ATOM 612 C CA . GLY A 1 81 ? -9.858 2.035 -5.147 1.00 96.88 81 GLY A CA 1
ATOM 613 C C . GLY A 1 81 ? -8.509 2.241 -5.840 1.00 96.88 81 GLY A C 1
ATOM 614 O O . GLY A 1 81 ? -8.457 2.271 -7.067 1.00 96.88 81 GLY A O 1
ATOM 615 N N . LEU A 1 82 ? -7.412 2.311 -5.079 1.00 95.75 82 LEU A N 1
ATOM 616 C CA . LEU A 1 82 ? -6.061 2.438 -5.628 1.00 95.75 82 LEU A CA 1
ATOM 617 C C . LEU A 1 82 ? -5.629 1.192 -6.403 1.00 95.75 82 LEU A C 1
ATOM 619 O O . LEU A 1 82 ? -5.071 1.340 -7.480 1.00 95.75 82 LEU A O 1
ATOM 623 N N . VAL A 1 83 ? -5.933 -0.017 -5.921 1.00 95.31 83 VAL A N 1
ATOM 624 C CA . VAL A 1 83 ? -5.654 -1.258 -6.670 1.00 95.31 83 VAL A CA 1
ATOM 625 C C . VAL A 1 83 ? -6.397 -1.269 -8.010 1.00 95.31 83 VAL A C 1
ATOM 627 O O . VAL A 1 83 ? -5.819 -1.613 -9.040 1.00 95.31 83 VAL A O 1
ATOM 630 N N . SER A 1 84 ? -7.667 -0.852 -8.020 1.00 94.81 84 SER A N 1
ATOM 631 C CA . SER A 1 84 ? -8.447 -0.712 -9.256 1.00 94.81 84 SER A CA 1
ATOM 632 C C . SER A 1 84 ? -7.837 0.339 -10.191 1.00 94.81 84 SER A C 1
ATOM 634 O O . SER A 1 84 ? -7.662 0.101 -11.387 1.00 94.81 84 SER A O 1
ATOM 636 N N . LEU A 1 85 ? -7.423 1.479 -9.631 1.00 94.19 85 LEU A N 1
ATOM 637 C CA . LEU A 1 85 ? -6.760 2.545 -10.372 1.00 94.19 85 LEU A CA 1
ATOM 638 C C . LEU A 1 85 ? -5.435 2.077 -10.991 1.00 94.19 85 LEU A C 1
ATOM 640 O O . LEU A 1 85 ? -5.150 2.421 -12.135 1.00 94.19 85 LEU A O 1
ATOM 644 N N . THR A 1 86 ? -4.665 1.238 -10.296 1.00 92.44 86 THR A N 1
ATOM 645 C CA . THR A 1 86 ? -3.442 0.634 -10.837 1.00 92.44 86 THR A CA 1
ATOM 646 C C . THR A 1 86 ? -3.727 -0.162 -12.104 1.00 92.44 86 THR A C 1
ATOM 648 O O . THR A 1 86 ? -2.995 -0.034 -13.081 1.00 92.44 86 THR A O 1
ATOM 651 N N . ILE A 1 87 ? -4.807 -0.946 -12.139 1.00 91.50 87 ILE A N 1
ATOM 652 C CA . ILE A 1 87 ? -5.174 -1.747 -13.317 1.00 91.50 87 ILE A CA 1
ATOM 653 C C . ILE A 1 87 ? -5.568 -0.860 -14.504 1.00 91.50 87 ILE A C 1
ATOM 655 O O . ILE A 1 87 ? -5.276 -1.230 -15.643 1.00 91.50 87 ILE A O 1
ATOM 659 N N . LEU A 1 88 ? -6.209 0.282 -14.247 1.00 92.81 88 LEU A N 1
ATOM 660 C CA . LEU A 1 88 ? -6.623 1.243 -15.274 1.00 92.81 88 LEU A CA 1
ATOM 661 C C . LEU A 1 88 ? -5.444 2.054 -15.823 1.00 92.81 88 LEU A C 1
ATOM 663 O O . LEU A 1 88 ? -5.378 2.313 -17.020 1.00 92.81 88 LEU A O 1
ATOM 667 N N . LEU A 1 89 ? -4.512 2.455 -14.956 1.00 92.00 89 LEU A N 1
ATOM 668 C CA . LEU A 1 89 ? -3.382 3.307 -15.331 1.00 92.00 89 LEU A CA 1
ATOM 669 C C . LEU A 1 89 ? -2.147 2.525 -15.788 1.00 92.00 89 LEU A C 1
ATOM 671 O O . LEU A 1 89 ? -1.241 3.137 -16.357 1.00 92.00 89 LEU A O 1
ATOM 675 N N . LYS A 1 90 ? -2.089 1.203 -15.559 1.00 91.69 90 LYS A N 1
ATOM 676 C CA . LYS A 1 90 ? -0.904 0.387 -15.877 1.00 91.69 90 LYS A CA 1
ATOM 677 C C . LYS A 1 90 ? -0.436 0.589 -17.315 1.00 91.69 90 LYS A C 1
ATOM 679 O O . LYS A 1 90 ? 0.755 0.755 -17.527 1.00 91.69 90 LYS A O 1
ATOM 684 N N . ASP A 1 91 ? -1.356 0.611 -18.279 1.00 90.44 91 ASP A N 1
ATOM 685 C CA . ASP A 1 91 ? -1.006 0.589 -19.699 1.00 90.44 91 ASP A CA 1
ATOM 686 C C . ASP A 1 91 ? -0.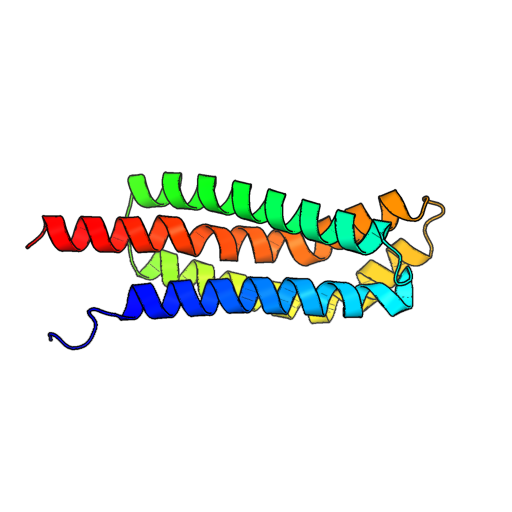356 1.918 -20.105 1.00 90.44 91 ASP A C 1
ATOM 688 O O . ASP A 1 91 ? 0.665 1.937 -20.789 1.00 90.44 91 ASP A O 1
ATOM 692 N N . ILE A 1 92 ? -0.898 3.029 -19.599 1.00 92.06 92 ILE A N 1
ATOM 693 C CA . ILE A 1 92 ? -0.391 4.391 -19.813 1.00 92.06 92 ILE A CA 1
ATOM 694 C C . ILE A 1 92 ? 0.962 4.588 -19.118 1.00 92.06 92 ILE A C 1
ATOM 696 O O . ILE A 1 92 ? 1.908 5.087 -19.718 1.00 92.06 92 ILE A O 1
ATOM 700 N N . ILE A 1 93 ? 1.071 4.191 -17.848 1.00 91.75 93 ILE A N 1
ATOM 701 C CA . ILE A 1 93 ? 2.293 4.399 -17.062 1.00 91.75 93 ILE A CA 1
ATOM 702 C C . ILE A 1 93 ? 3.425 3.506 -17.582 1.00 91.75 93 ILE A C 1
ATOM 704 O O . ILE A 1 93 ? 4.550 3.973 -17.751 1.00 91.75 93 ILE A O 1
ATOM 708 N N . LEU A 1 94 ? 3.149 2.229 -17.857 1.00 90.44 94 LEU A N 1
ATOM 709 C CA . LEU A 1 94 ? 4.175 1.280 -18.286 1.00 90.44 94 LEU A CA 1
ATOM 710 C C . LEU A 1 94 ? 4.645 1.540 -19.717 1.00 90.44 94 LEU A C 1
ATOM 712 O O . LEU A 1 94 ? 5.838 1.394 -19.962 1.00 90.44 94 LEU A O 1
ATOM 716 N N . SER A 1 95 ? 3.768 1.961 -20.638 1.00 89.50 95 SER A N 1
ATOM 717 C CA . SER A 1 95 ? 4.192 2.373 -21.988 1.00 89.50 95 SER A CA 1
ATOM 718 C C . SER A 1 95 ? 5.130 3.580 -21.937 1.00 89.50 95 SER A C 1
ATOM 720 O O . SER A 1 95 ? 6.224 3.524 -22.495 1.00 89.50 95 SER A O 1
ATOM 722 N N . PHE A 1 96 ? 4.778 4.613 -21.167 1.00 90.38 96 PHE A N 1
ATOM 723 C CA . PHE A 1 96 ? 5.626 5.792 -20.993 1.00 90.38 96 PHE A CA 1
ATOM 724 C C . PHE A 1 96 ? 6.995 5.449 -20.378 1.00 90.38 96 PHE A C 1
ATOM 726 O O . PHE A 1 96 ? 8.036 5.947 -20.807 1.00 90.38 96 PHE A O 1
ATOM 733 N N . ILE A 1 97 ? 7.020 4.554 -19.385 1.00 89.94 97 ILE A N 1
ATOM 734 C CA . ILE A 1 97 ? 8.270 4.077 -18.776 1.00 89.94 97 ILE A CA 1
ATOM 735 C C . ILE A 1 97 ? 9.072 3.208 -19.756 1.00 89.94 97 ILE A C 1
ATOM 737 O O . ILE A 1 97 ? 10.303 3.288 -19.774 1.00 89.94 97 ILE A O 1
ATOM 741 N N . ALA A 1 98 ? 8.410 2.386 -20.572 1.00 86.81 98 ALA A N 1
ATOM 742 C CA . ALA A 1 98 ? 9.064 1.528 -21.554 1.00 86.81 98 ALA A CA 1
ATOM 743 C C . ALA A 1 98 ? 9.801 2.350 -22.623 1.00 86.81 98 ALA A C 1
ATOM 745 O O . ALA A 1 98 ? 10.946 2.018 -22.936 1.00 86.81 98 ALA A O 1
ATOM 746 N N . GLU A 1 99 ? 9.203 3.450 -23.090 1.00 87.50 99 GLU A N 1
ATOM 747 C CA . GLU A 1 99 ? 9.788 4.379 -24.073 1.00 87.50 99 GLU A CA 1
ATOM 748 C C . GLU A 1 99 ? 10.949 5.223 -23.523 1.00 87.50 99 GLU A C 1
ATOM 750 O O . GLU A 1 99 ? 11.765 5.740 -24.286 1.00 87.50 99 GLU A O 1
ATOM 755 N N . SER A 1 100 ? 11.071 5.347 -22.199 1.00 88.31 100 SER A N 1
ATOM 756 C CA . SER A 1 100 ? 12.179 6.071 -21.574 1.00 88.31 100 SER A CA 1
ATOM 757 C C . SER A 1 100 ? 13.541 5.441 -21.906 1.00 88.31 100 SER A C 1
ATOM 759 O O . SER A 1 100 ? 13.685 4.221 -21.968 1.00 88.31 100 SER A O 1
ATOM 761 N N . SER A 1 101 ? 14.590 6.253 -22.036 1.00 87.19 101 SER A N 1
ATOM 762 C CA . SER A 1 101 ? 15.973 5.796 -22.255 1.00 87.19 101 SER A CA 1
ATOM 763 C C . SER A 1 101 ? 16.681 5.287 -20.986 1.00 87.19 101 SER A C 1
ATOM 765 O O . SER A 1 101 ? 17.863 4.952 -21.031 1.00 87.19 101 SER A O 1
ATOM 767 N N . ALA A 1 102 ? 15.982 5.217 -19.846 1.00 88.00 102 ALA A N 1
ATOM 768 C CA . ALA A 1 102 ? 16.538 4.738 -18.581 1.00 88.00 102 ALA A CA 1
ATOM 769 C C . ALA A 1 102 ? 16.931 3.245 -18.609 1.00 88.00 102 ALA A C 1
ATOM 771 O O . ALA A 1 102 ? 16.364 2.437 -19.349 1.00 88.00 102 ALA A O 1
ATOM 772 N N . ILE A 1 103 ? 17.868 2.860 -17.736 1.00 91.06 103 ILE A N 1
ATOM 773 C CA . ILE A 1 103 ? 18.225 1.451 -17.521 1.00 91.06 103 ILE A CA 1
ATOM 774 C C . ILE A 1 103 ? 17.074 0.673 -16.868 1.00 91.06 103 ILE A C 1
ATOM 776 O O . ILE A 1 103 ? 16.235 1.240 -16.162 1.00 91.06 103 ILE A O 1
ATOM 780 N N . LEU A 1 104 ? 17.066 -0.646 -17.075 1.00 88.62 104 LEU A N 1
ATOM 781 C CA . LEU A 1 104 ? 16.001 -1.544 -16.620 1.00 88.62 104 LEU A CA 1
ATOM 782 C C . LEU A 1 104 ? 15.712 -1.431 -15.115 1.00 88.62 104 LEU A C 1
ATOM 784 O O . LEU A 1 104 ? 14.552 -1.391 -14.721 1.00 88.62 104 LEU A O 1
ATOM 788 N N . GLU A 1 105 ? 16.755 -1.334 -14.293 1.00 90.38 105 GLU A N 1
ATOM 789 C CA . GLU A 1 105 ? 16.665 -1.251 -12.827 1.00 90.38 105 GLU A CA 1
ATOM 790 C C . GLU A 1 105 ? 15.865 -0.022 -12.369 1.00 90.38 105 GLU A C 1
ATOM 792 O O . GLU A 1 105 ? 14.978 -0.110 -11.517 1.00 90.38 105 GLU A O 1
ATOM 797 N N . ILE A 1 106 ? 16.137 1.131 -12.986 1.00 91.69 106 ILE A N 1
ATOM 798 C CA . ILE A 1 106 ? 15.444 2.387 -12.689 1.00 91.69 106 ILE A CA 1
ATOM 799 C C . ILE A 1 106 ? 14.001 2.317 -13.194 1.00 91.69 106 ILE A C 1
ATOM 801 O O . ILE A 1 106 ? 13.085 2.719 -12.478 1.00 91.69 106 ILE A O 1
ATOM 805 N N . LYS A 1 107 ? 13.775 1.753 -14.390 1.00 92.75 107 LYS A N 1
ATOM 806 C CA . LYS A 1 107 ? 12.422 1.542 -14.929 1.00 92.75 107 LYS A CA 1
ATOM 807 C C . LYS A 1 107 ? 11.577 0.679 -13.996 1.00 92.75 107 LYS A C 1
ATOM 809 O O . LYS A 1 107 ? 10.452 1.060 -13.677 1.00 92.75 107 LYS A O 1
ATOM 814 N N . SER A 1 108 ? 12.114 -0.450 -13.526 1.00 92.44 108 SER A N 1
ATOM 815 C CA . SER A 1 108 ? 11.391 -1.346 -12.621 1.00 92.44 108 SER A CA 1
ATOM 816 C C . SER A 1 108 ? 11.096 -0.701 -11.278 1.00 92.44 108 SER A C 1
ATOM 818 O O . SER A 1 108 ? 9.994 -0.866 -10.759 1.00 92.44 108 SER A O 1
ATOM 820 N N . LEU A 1 109 ? 12.043 0.064 -10.736 1.00 94.44 109 LEU A N 1
ATOM 821 C CA . LEU A 1 109 ? 11.859 0.758 -9.468 1.00 94.44 109 LEU A CA 1
ATOM 822 C C . LEU A 1 109 ? 10.783 1.842 -9.579 1.00 94.44 109 LEU A C 1
ATOM 824 O O . LEU A 1 109 ? 9.875 1.877 -8.752 1.00 94.44 109 LEU A O 1
ATOM 828 N N . ILE A 1 110 ? 10.829 2.683 -10.618 1.00 94.31 110 ILE A N 1
ATOM 829 C CA . ILE A 1 110 ? 9.834 3.743 -10.842 1.00 94.31 110 ILE A CA 1
ATOM 830 C C . ILE A 1 110 ? 8.447 3.146 -11.104 1.00 94.31 110 ILE A C 1
ATOM 832 O O . ILE A 1 110 ? 7.467 3.607 -10.520 1.00 94.31 110 ILE A O 1
ATOM 836 N N . ALA A 1 111 ? 8.353 2.100 -11.933 1.00 93.69 111 ALA A N 1
ATOM 837 C CA . ALA A 1 111 ? 7.088 1.420 -12.204 1.00 93.69 111 ALA A CA 1
ATOM 838 C C . ALA A 1 111 ? 6.489 0.824 -10.924 1.00 93.69 111 ALA A C 1
ATOM 840 O O . ALA A 1 111 ? 5.317 1.057 -10.626 1.00 93.69 111 ALA A O 1
ATOM 841 N N . ALA A 1 112 ? 7.299 0.107 -10.137 1.00 94.31 112 ALA A N 1
ATOM 842 C CA . ALA A 1 112 ? 6.872 -0.449 -8.859 1.00 94.31 112 ALA A CA 1
ATOM 843 C C . ALA A 1 112 ? 6.400 0.653 -7.895 1.00 94.31 112 ALA A C 1
ATOM 845 O O . ALA A 1 112 ? 5.351 0.531 -7.260 1.00 94.31 112 ALA A O 1
ATOM 846 N N . LEU A 1 113 ? 7.149 1.755 -7.815 1.00 95.62 113 LEU A N 1
ATOM 847 C CA . LEU A 1 113 ? 6.874 2.860 -6.903 1.00 95.62 113 LEU A CA 1
ATOM 848 C C . LEU A 1 113 ? 5.593 3.615 -7.264 1.00 95.62 113 LEU A C 1
ATOM 850 O O . LEU A 1 113 ? 4.801 3.917 -6.378 1.00 95.62 113 LEU A O 1
ATOM 854 N N . LEU A 1 114 ? 5.349 3.881 -8.546 1.00 94.75 114 LEU A N 1
ATOM 855 C CA . LEU A 1 114 ? 4.148 4.595 -8.983 1.00 94.75 114 LEU A CA 1
ATOM 856 C C . LEU A 1 114 ? 2.887 3.729 -8.914 1.00 94.75 114 LEU A C 1
ATOM 858 O O . LEU A 1 114 ? 1.837 4.210 -8.494 1.00 94.75 114 LEU A O 1
ATOM 862 N N . LEU A 1 115 ? 2.979 2.460 -9.318 1.00 93.88 115 LEU A N 1
ATOM 863 C CA . LEU A 1 115 ? 1.810 1.590 -9.467 1.00 93.88 115 LEU A CA 1
ATOM 864 C C . LEU A 1 115 ? 1.457 0.829 -8.183 1.00 93.88 115 LEU A C 1
ATOM 866 O O . LEU A 1 115 ? 0.278 0.636 -7.886 1.00 93.88 115 LEU A O 1
ATOM 870 N N . PHE A 1 116 ? 2.451 0.381 -7.412 1.00 95.44 116 PHE A N 1
ATOM 871 C CA . PHE A 1 116 ? 2.226 -0.551 -6.300 1.00 95.44 116 PHE A CA 1
ATOM 872 C C . PHE A 1 116 ? 2.353 0.112 -4.935 1.00 95.44 116 PHE A C 1
ATOM 874 O O . PHE A 1 116 ? 1.584 -0.229 -4.035 1.00 95.44 116 PHE A O 1
ATOM 881 N N . ALA A 1 117 ? 3.251 1.087 -4.769 1.00 96.75 117 ALA A N 1
ATOM 882 C CA . ALA A 1 117 ? 3.468 1.706 -3.463 1.00 96.75 117 ALA A CA 1
ATOM 883 C C . ALA A 1 117 ? 2.202 2.346 -2.856 1.00 96.75 117 ALA A C 1
ATOM 885 O O . ALA A 1 117 ? 1.945 2.082 -1.682 1.00 96.75 117 ALA A O 1
ATOM 886 N N . PRO A 1 118 ? 1.367 3.118 -3.588 1.00 96.12 118 PRO A N 1
ATOM 887 C CA . PRO A 1 118 ? 0.222 3.803 -2.983 1.00 96.12 118 PRO A CA 1
ATOM 888 C C . PRO A 1 118 ? -0.781 2.840 -2.334 1.00 96.12 118 PRO A C 1
ATOM 890 O O . PRO A 1 118 ? -1.182 3.032 -1.185 1.00 96.12 118 PRO A O 1
ATOM 893 N N . ALA A 1 119 ? -1.146 1.770 -3.045 1.00 95.94 119 ALA A N 1
ATOM 894 C CA . ALA A 1 119 ? -2.039 0.740 -2.525 1.00 95.94 119 ALA A CA 1
ATOM 895 C C . ALA A 1 119 ? -1.390 -0.037 -1.367 1.00 95.94 119 ALA A C 1
ATOM 897 O O . ALA A 1 119 ? -2.031 -0.246 -0.336 1.00 95.94 119 ALA A O 1
ATOM 898 N N . SER A 1 120 ? -0.109 -0.404 -1.492 1.00 96.81 120 SER A N 1
ATOM 899 C CA . SER A 1 120 ? 0.617 -1.142 -0.452 1.00 96.81 120 SER A CA 1
ATOM 900 C C . SER A 1 120 ? 0.779 -0.348 0.846 1.00 96.81 120 SER A C 1
ATOM 902 O O . SER A 1 120 ? 0.670 -0.934 1.918 1.00 96.81 120 SER A O 1
ATOM 904 N N . VAL A 1 121 ? 0.955 0.979 0.791 1.00 97.69 121 VAL A N 1
ATOM 905 C CA . VAL A 1 121 ? 0.961 1.832 1.997 1.00 97.69 121 VAL A CA 1
ATOM 906 C C . VAL A 1 121 ? -0.372 1.721 2.742 1.00 97.69 121 VAL A C 1
ATOM 908 O O . VAL A 1 121 ? -0.388 1.521 3.959 1.00 97.69 121 VAL A O 1
ATOM 911 N N . LEU A 1 122 ? -1.499 1.827 2.030 1.00 96.81 122 LEU A N 1
ATOM 912 C CA . LEU A 1 122 ? -2.824 1.745 2.651 1.00 96.81 122 LEU A CA 1
ATOM 913 C C . LEU A 1 122 ? -3.146 0.339 3.166 1.00 96.81 122 LEU A C 1
ATOM 915 O O . LEU A 1 122 ? -3.762 0.205 4.218 1.00 96.81 122 LEU A O 1
ATOM 919 N N . LEU A 1 123 ? -2.707 -0.711 2.472 1.00 95.69 123 LEU A N 1
ATOM 920 C CA . LEU A 1 123 ? -2.859 -2.080 2.965 1.00 95.69 123 LEU A CA 1
ATOM 921 C C . LEU A 1 123 ? -1.988 -2.334 4.205 1.00 95.69 123 LEU A C 1
ATOM 923 O O . LEU A 1 123 ? -2.457 -2.946 5.161 1.00 95.69 123 LEU A O 1
ATOM 927 N N . GLY A 1 124 ? -0.762 -1.799 4.243 1.00 95.88 124 GLY A N 1
ATOM 928 C CA . GLY A 1 124 ? 0.113 -1.867 5.417 1.00 95.88 124 GLY A CA 1
ATOM 929 C C . GLY A 1 124 ? -0.488 -1.168 6.638 1.00 95.88 124 GLY A C 1
ATOM 930 O O . GLY A 1 124 ? -0.402 -1.672 7.752 1.00 95.88 124 GLY A O 1
ATOM 931 N N . PHE A 1 125 ? -1.191 -0.053 6.440 1.00 96.00 125 PHE A N 1
ATOM 932 C CA . PHE A 1 125 ? -1.869 0.681 7.514 1.00 96.00 125 PHE A CA 1
ATOM 933 C C . PHE A 1 125 ? -2.834 -0.186 8.348 1.00 96.00 125 PHE A C 1
ATOM 935 O O . PHE A 1 125 ? -2.979 0.032 9.553 1.00 96.00 125 PHE A O 1
ATOM 942 N N . VAL A 1 126 ? -3.487 -1.175 7.727 1.00 95.06 126 VAL A N 1
ATOM 943 C CA . VAL A 1 126 ? -4.572 -1.974 8.323 1.00 95.06 126 VAL A CA 1
ATOM 944 C C . VAL A 1 126 ? -4.124 -2.741 9.569 1.00 95.06 126 VAL A C 1
ATOM 946 O O . VAL A 1 126 ? -4.833 -2.730 10.577 1.00 95.06 126 VAL A O 1
ATOM 949 N N . THR A 1 127 ? -2.950 -3.375 9.535 1.00 93.75 127 THR A N 1
ATOM 950 C CA . THR A 1 127 ? -2.486 -4.291 10.591 1.00 93.75 127 THR A CA 1
ATOM 951 C C . THR A 1 127 ? -2.325 -3.616 11.961 1.00 93.75 127 THR A C 1
ATOM 953 O O . THR A 1 127 ? -3.021 -4.017 12.898 1.00 93.75 127 THR A O 1
ATOM 956 N N . PRO A 1 128 ? -1.476 -2.581 12.137 1.00 94.19 128 PRO A N 1
ATOM 957 C CA . PRO A 1 128 ? -1.323 -1.930 13.440 1.00 94.19 128 PRO A CA 1
ATOM 958 C C . PRO A 1 128 ? -2.604 -1.217 13.888 1.00 94.19 128 PRO A C 1
ATOM 960 O O . PRO A 1 128 ? -2.893 -1.164 15.085 1.00 94.19 128 PRO A O 1
ATOM 963 N N . TYR A 1 129 ? -3.405 -0.713 12.944 1.00 93.81 129 TYR A N 1
ATOM 964 C CA . TYR A 1 129 ? -4.652 -0.025 13.258 1.00 93.81 129 TYR A CA 1
ATOM 965 C C . TYR A 1 129 ? -5.706 -0.976 13.840 1.00 93.81 129 TYR A C 1
ATOM 967 O O . TYR A 1 129 ? -6.328 -0.673 14.860 1.00 93.81 129 TYR A O 1
ATOM 975 N N . ALA A 1 130 ? -5.874 -2.157 13.236 1.00 92.81 130 ALA A N 1
ATOM 976 C CA . ALA A 1 130 ? -6.782 -3.192 13.724 1.00 92.81 130 ALA A CA 1
ATOM 977 C C . ALA A 1 130 ? -6.358 -3.737 15.099 1.00 92.81 130 ALA A C 1
ATOM 979 O O . ALA A 1 130 ? -7.208 -3.930 15.971 1.00 92.81 130 ALA A O 1
ATOM 980 N N . VAL A 1 131 ? -5.052 -3.923 15.327 1.00 92.19 131 VAL A N 1
ATOM 981 C CA . VAL A 1 131 ? -4.519 -4.345 16.634 1.00 92.19 131 VAL A CA 1
ATOM 982 C C . VAL A 1 131 ? -4.858 -3.318 17.715 1.00 92.19 131 VAL A C 1
ATOM 984 O O . VAL A 1 131 ? -5.396 -3.683 18.761 1.00 92.19 131 VAL A O 1
ATOM 987 N N . LYS A 1 132 ? -4.624 -2.025 17.458 1.00 90.31 132 LYS A N 1
ATOM 988 C CA . LYS A 1 132 ? -4.923 -0.964 18.431 1.00 90.31 132 LYS A CA 1
ATOM 989 C C . LYS A 1 132 ? -6.422 -0.832 18.715 1.00 90.31 132 LYS A C 1
ATOM 991 O O . LYS A 1 132 ? -6.806 -0.670 19.870 1.00 90.31 132 LYS A O 1
ATOM 996 N N . LEU A 1 133 ? -7.266 -0.947 17.685 1.00 89.81 133 LEU A N 1
ATOM 997 C CA . LEU A 1 133 ? -8.727 -0.982 17.831 1.00 89.81 133 LEU A CA 1
ATOM 998 C C . LEU A 1 133 ? -9.174 -2.101 18.777 1.00 89.81 133 LEU A C 1
ATOM 1000 O O . LEU A 1 133 ? -9.988 -1.867 19.669 1.00 89.81 133 LEU A O 1
ATOM 1004 N N . LYS A 1 134 ? -8.615 -3.305 18.606 1.00 88.88 134 LYS A N 1
ATOM 1005 C CA . LYS A 1 134 ? -8.919 -4.449 19.468 1.00 88.88 134 LYS A CA 1
ATOM 1006 C C . LYS A 1 134 ? -8.468 -4.208 20.909 1.00 88.88 134 LYS A C 1
ATOM 1008 O O . LYS A 1 134 ? -9.226 -4.493 21.826 1.00 88.88 134 LYS A O 1
ATOM 1013 N N . MET A 1 135 ? -7.268 -3.659 21.109 1.00 89.31 135 MET A N 1
ATOM 1014 C CA . MET A 1 135 ? -6.763 -3.329 22.447 1.00 89.31 135 MET A CA 1
ATOM 1015 C C . MET A 1 135 ? -7.632 -2.283 23.156 1.00 89.31 135 MET A C 1
ATOM 1017 O O . MET A 1 135 ? -7.938 -2.461 24.328 1.00 89.31 135 MET A O 1
ATOM 1021 N N . SER A 1 136 ? -8.068 -1.232 22.451 1.00 84.31 136 SER A N 1
ATOM 1022 C CA . SER A 1 136 ? -8.966 -0.213 23.018 1.00 84.31 136 SER A CA 1
ATOM 1023 C C . SER A 1 136 ? -10.300 -0.822 23.446 1.00 84.31 136 SER A C 1
ATOM 1025 O O . SER A 1 136 ? -10.744 -0.592 24.560 1.00 84.31 136 SER A O 1
ATOM 1027 N N . SER A 1 137 ? -10.893 -1.675 22.604 1.00 82.00 137 SER A N 1
ATOM 1028 C CA . SER A 1 137 ? -12.165 -2.336 22.921 1.00 82.00 137 SER A CA 1
ATOM 1029 C C . SER A 1 137 ? -12.088 -3.284 24.121 1.00 82.00 137 SER A C 1
ATOM 1031 O O . SER A 1 137 ? -13.128 -3.565 24.707 1.00 82.00 137 SER A O 1
ATOM 1033 N N . LEU A 1 138 ? -10.907 -3.826 24.436 1.00 80.69 138 LEU A N 1
ATOM 1034 C CA . LEU A 1 138 ? -10.688 -4.681 25.607 1.00 80.69 138 LEU A CA 1
ATOM 1035 C C . LEU A 1 138 ? -10.444 -3.871 26.886 1.00 80.69 138 LEU A C 1
ATOM 1037 O O . LEU A 1 138 ? -10.672 -4.390 27.968 1.00 80.69 138 LEU A O 1
ATOM 1041 N N . ALA A 1 139 ? -9.955 -2.634 26.772 1.00 76.44 139 ALA A N 1
ATOM 1042 C CA . ALA A 1 139 ? -9.781 -1.738 27.915 1.00 76.44 139 ALA A CA 1
ATOM 1043 C C . ALA A 1 139 ? -11.115 -1.129 28.387 1.00 76.44 139 ALA A C 1
ATOM 1045 O O . ALA A 1 139 ? -11.235 -0.758 29.550 1.00 76.44 139 ALA A O 1
ATOM 1046 N N . ASP A 1 140 ? -12.103 -1.043 27.489 1.00 63.78 140 ASP A N 1
ATOM 1047 C CA . ASP A 1 140 ? -13.448 -0.522 27.766 1.00 63.78 140 ASP A CA 1
ATOM 1048 C C . ASP A 1 140 ? -14.415 -1.575 28.369 1.00 63.78 140 ASP A C 1
ATOM 1050 O O . ASP A 1 140 ? -15.571 -1.250 28.649 1.00 63.78 140 ASP A O 1
ATOM 1054 N N . THR A 1 141 ? -13.976 -2.830 28.548 1.00 54.16 141 THR A N 1
ATOM 1055 C CA . THR A 1 141 ? -14.745 -3.942 29.157 1.00 54.16 141 THR A CA 1
ATOM 1056 C C . THR A 1 141 ? -14.167 -4.367 30.492 1.00 54.16 141 THR A C 1
ATOM 1058 O O . THR A 1 141 ? -14.968 -4.597 31.423 1.00 54.16 141 THR A O 1
#

Secondary structure (DSSP, 8-state):
--TTTTHHHHHHHHHHHHHHHHHHHHHHHHHHHH---HHHHHHHHHHHHHHHHHHHHHHHHHHHH---HHHHHHHHHHHHHHHHHHHHHHHHHHHHHHHS-S-HHHHHHHHHHHHTHHHHHHHHHHHHHHHHHHHHHHHT-

Foldseek 3Di:
DPPCPCVLVVLLVVLVVVLVVLLVVVLVLLCVQLHNDPLLSCLLVVLLVVLLVLLQVVLQVVLVVDQDPVVLVVLVVVLVVLLVVLVVCSVVLSNVLSPDPDDSNVSSNVSSNVRPSVSSSSSSSSVNSSVSNSVVVVVVD

Sequence (141 aa):
MPHNKFILEITVFVCGALVMIYEITGTRLLSPYIGASTYVWTSLIGVILAALSLGYWLGGKIADKKPNIKILASVIFLAGGLVSLTILLKDIILSFIAESSAILEIKSLIAALLLFAPASVLLGFVTPYAVKLKMSSLADT